Protein AF-A0A942XP61-F1 (afdb_monomer_lite)

Radius of gyration: 17.19 Å; chains: 1; bounding box: 33×34×54 Å

pLDDT: mean 93.58, std 8.14, range [46.66, 98.31]

Secondary structure (DSSP, 8-state):
--EEEEEEEEES-HHHHTTEEEET--TTTEEEETTTTEEEESSPBPTT--PPPS-SEEEE-GGGS-GGGGGGGGG--EEEEEEEEE-TT-SSHHHHHHHHHS-----

Structure (mmCIF, N/CA/C/O backbone):
data_AF-A0A942XP61-F1
#
_entry.id   AF-A0A942XP61-F1
#
loop_
_atom_site.group_PDB
_atom_site.id
_atom_site.type_symbol
_atom_site.label_atom_id
_atom_site.label_alt_id
_atom_site.label_comp_id
_atom_site.label_asym_id
_atom_site.label_entity_id
_atom_site.label_seq_id
_atom_site.pdbx_PDB_ins_code
_atom_site.Cartn_x
_atom_site.Cartn_y
_atom_site.Cartn_z
_atom_site.occupancy
_atom_site.B_iso_or_equiv
_atom_site.auth_seq_id
_atom_site.auth_comp_id
_atom_site.auth_asym_id
_atom_site.auth_atom_id
_atom_site.pdbx_PDB_model_num
ATOM 1 N N . MET A 1 1 ? 0.388 -4.983 -22.041 1.00 84.94 1 MET A N 1
ATOM 2 C CA . MET A 1 1 ? 1.723 -4.369 -22.202 1.00 84.94 1 MET A CA 1
ATOM 3 C C . MET A 1 1 ? 2.347 -4.218 -20.823 1.00 84.94 1 MET A C 1
ATOM 5 O O . MET A 1 1 ? 1.573 -4.253 -19.871 1.00 84.94 1 MET A O 1
ATOM 9 N N . PRO A 1 2 ? 3.680 -4.098 -20.702 1.00 94.75 2 PRO A N 1
A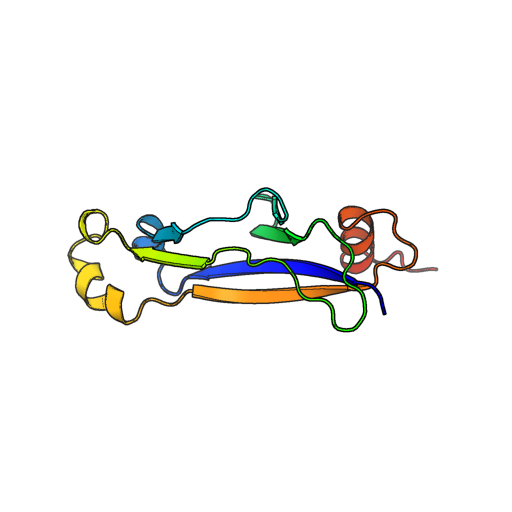TOM 10 C CA . PRO A 1 2 ? 4.324 -3.887 -19.411 1.00 94.75 2 PRO A CA 1
ATOM 11 C C . PRO A 1 2 ? 3.842 -2.582 -18.763 1.00 94.75 2 PRO A C 1
ATOM 13 O O . PRO A 1 2 ? 3.709 -1.574 -19.468 1.00 94.75 2 PRO A O 1
ATOM 16 N N . CYS A 1 3 ? 3.571 -2.588 -17.459 1.00 96.25 3 CYS A N 1
ATOM 17 C CA . CYS A 1 3 ? 3.060 -1.415 -16.747 1.00 96.25 3 CYS A CA 1
ATOM 18 C C . CYS A 1 3 ? 3.734 -1.178 -15.393 1.00 96.25 3 CYS A C 1
ATOM 20 O O . CYS A 1 3 ? 4.227 -2.102 -14.745 1.00 96.25 3 CYS A O 1
ATOM 22 N N . TYR A 1 4 ? 3.713 0.080 -14.961 1.00 96.88 4 TYR A N 1
ATOM 23 C CA . TYR A 1 4 ? 3.895 0.459 -13.563 1.00 96.88 4 TYR A CA 1
ATOM 24 C C . TYR A 1 4 ? 2.529 0.568 -12.896 1.00 96.88 4 TYR A C 1
ATOM 26 O O . TYR A 1 4 ? 1.558 0.936 -13.552 1.00 96.88 4 TYR A O 1
ATOM 34 N N . THR A 1 5 ? 2.454 0.266 -11.601 1.00 96.75 5 THR A N 1
ATOM 35 C CA . THR A 1 5 ? 1.204 0.301 -10.828 1.00 96.75 5 THR A CA 1
ATOM 36 C C . THR A 1 5 ? 1.409 1.059 -9.525 1.00 96.75 5 THR A C 1
ATOM 38 O O . THR A 1 5 ? 2.466 0.943 -8.894 1.00 96.75 5 THR A O 1
ATOM 41 N N . ARG A 1 6 ? 0.399 1.830 -9.120 1.00 97.81 6 ARG A N 1
ATOM 42 C CA . ARG A 1 6 ? 0.345 2.491 -7.816 1.00 97.81 6 ARG A CA 1
ATOM 43 C C . ARG A 1 6 ? -1.006 2.275 -7.146 1.00 97.81 6 ARG A C 1
ATOM 45 O O . ARG A 1 6 ? -2.015 2.074 -7.817 1.00 97.81 6 ARG A O 1
ATOM 52 N N . ILE A 1 7 ? -1.003 2.301 -5.818 1.00 98.00 7 ILE A N 1
ATOM 53 C CA . ILE A 1 7 ? -2.189 2.114 -4.981 1.00 98.00 7 ILE A CA 1
ATOM 54 C C . ILE A 1 7 ? -2.294 3.269 -3.992 1.00 98.00 7 ILE A C 1
ATOM 56 O O . ILE A 1 7 ? -1.302 3.611 -3.353 1.00 98.00 7 ILE A O 1
ATOM 60 N N . SER A 1 8 ? -3.485 3.826 -3.804 1.00 97.69 8 SER A N 1
ATOM 61 C CA . SER A 1 8 ? -3.787 4.695 -2.664 1.00 97.69 8 SER A CA 1
ATOM 62 C C . SER A 1 8 ? -4.825 4.043 -1.755 1.00 97.69 8 SER A C 1
ATOM 64 O O . SER A 1 8 ? -5.665 3.246 -2.182 1.00 97.69 8 SER A O 1
ATOM 66 N N . LEU A 1 9 ? -4.722 4.349 -0.462 1.00 97.69 9 LEU A N 1
ATOM 67 C CA . LEU A 1 9 ? -5.617 3.834 0.567 1.00 97.69 9 LEU A CA 1
ATOM 68 C C . LEU A 1 9 ? -6.429 4.989 1.139 1.00 97.69 9 LEU A C 1
ATOM 70 O O . LEU A 1 9 ? -5.866 6.000 1.558 1.00 97.69 9 LEU A O 1
ATOM 74 N N . SER A 1 10 ? -7.744 4.817 1.207 1.00 97.00 10 SER A N 1
ATOM 75 C CA . SER A 1 10 ? -8.629 5.714 1.947 1.00 97.00 10 SER A CA 1
ATOM 76 C C . SER A 1 10 ? -9.456 4.934 2.963 1.00 97.00 10 SER A C 1
ATOM 78 O O . SER A 1 10 ? -9.586 3.711 2.897 1.00 97.00 10 SER A O 1
ATOM 80 N N . TYR A 1 11 ? -9.971 5.637 3.965 1.00 97.50 11 TYR A N 1
ATOM 81 C CA . TYR A 1 11 ? -10.584 5.027 5.140 1.00 97.50 11 TYR A CA 1
ATOM 82 C C . TYR A 1 11 ? -11.976 5.607 5.340 1.00 97.50 11 TYR A C 1
ATOM 84 O O . TYR A 1 11 ? -12.143 6.824 5.259 1.00 97.50 11 TYR A O 1
ATOM 92 N N . SER A 1 12 ? -12.966 4.766 5.646 1.00 96.88 12 SER A N 1
ATOM 93 C CA . SER A 1 12 ? -14.337 5.245 5.878 1.00 96.88 12 SER A CA 1
ATOM 94 C C . SER A 1 12 ? -14.483 6.117 7.125 1.00 96.88 12 SER A C 1
ATOM 96 O O . SER A 1 12 ? -15.460 6.852 7.244 1.00 96.88 12 SER A O 1
ATOM 98 N N . HIS A 1 13 ? -13.514 6.065 8.046 1.00 96.44 13 HIS A N 1
ATOM 99 C CA . HIS A 1 13 ? -13.510 6.884 9.254 1.00 96.44 13 HIS A CA 1
ATOM 100 C C . HIS A 1 13 ? -12.091 7.302 9.662 1.00 96.44 13 HIS A C 1
ATOM 102 O O . HIS A 1 13 ? -11.285 6.475 10.093 1.00 96.44 13 HIS A O 1
ATOM 108 N N . SER A 1 14 ? -11.805 8.605 9.608 1.00 93.94 14 SER A N 1
ATOM 109 C CA . SER A 1 14 ? -10.474 9.171 9.882 1.00 93.94 14 SER A CA 1
ATOM 110 C C . SER A 1 14 ? -10.011 9.000 11.335 1.00 93.94 14 SER A C 1
ATOM 112 O O . SER A 1 14 ? -8.836 8.742 11.581 1.00 93.94 14 SER A O 1
ATOM 114 N N . ASP A 1 15 ? -10.911 9.109 12.321 1.00 95.06 15 ASP A N 1
ATOM 115 C CA . ASP A 1 15 ? -10.523 8.890 13.725 1.00 95.06 15 ASP A CA 1
ATOM 116 C C . ASP A 1 15 ? -10.207 7.421 14.035 1.00 95.06 15 ASP A C 1
ATOM 118 O O . ASP A 1 15 ? -9.234 7.142 14.731 1.00 95.06 15 ASP A O 1
ATOM 122 N N . ILE A 1 16 ? -10.960 6.468 13.470 1.00 97.25 16 ILE A N 1
ATOM 123 C CA . ILE A 1 16 ? -10.669 5.036 13.633 1.00 97.25 16 ILE A CA 1
ATOM 124 C C . ILE A 1 16 ? -9.365 4.672 12.915 1.00 97.25 16 ILE A C 1
ATOM 126 O O . ILE A 1 16 ? -8.570 3.902 13.455 1.00 97.25 16 ILE A O 1
ATOM 130 N N . SER A 1 17 ? -9.087 5.260 11.743 1.00 96.62 17 SER A N 1
ATOM 131 C CA . SER A 1 17 ? -7.854 4.967 11.001 1.00 96.62 17 SER A CA 1
ATOM 132 C C . SER A 1 17 ? -6.580 5.380 11.744 1.00 96.62 17 SER A C 1
ATOM 134 O O . SER A 1 17 ? -5.523 4.826 11.468 1.00 96.62 17 SER A O 1
ATOM 136 N N . LYS A 1 18 ? -6.650 6.288 12.729 1.00 96.56 18 LYS A N 1
ATOM 137 C CA . LYS A 1 18 ? -5.501 6.619 13.600 1.00 96.56 18 LYS A CA 1
ATOM 138 C C . LYS A 1 18 ? -5.052 5.437 14.468 1.00 96.56 18 LYS A C 1
ATOM 140 O O . LYS A 1 18 ? -3.897 5.387 14.877 1.00 96.56 18 LYS A O 1
ATOM 145 N N . ALA A 1 19 ? -5.953 4.496 14.745 1.00 97.38 19 ALA A N 1
ATOM 146 C CA . ALA A 1 19 ? -5.683 3.275 15.501 1.00 97.38 19 ALA A CA 1
ATOM 147 C C . ALA A 1 19 ? -5.441 2.047 14.600 1.00 97.38 19 ALA A C 1
ATOM 149 O O . ALA A 1 19 ? -5.340 0.922 15.099 1.00 97.38 19 ALA A O 1
ATOM 150 N N . LEU A 1 20 ? -5.389 2.239 13.278 1.00 97.50 20 LEU A N 1
ATOM 151 C CA . LEU A 1 20 ? -5.171 1.174 12.307 1.00 97.50 20 LEU A CA 1
ATOM 152 C C . LEU A 1 20 ? -3.691 0.790 12.242 1.00 97.50 20 LEU A C 1
ATOM 154 O O . LEU A 1 20 ? -2.808 1.640 12.140 1.00 97.50 20 LEU A O 1
ATOM 158 N N . HIS A 1 21 ? -3.431 -0.512 12.209 1.00 97.44 21 HIS A N 1
ATOM 159 C CA . HIS A 1 21 ? -2.101 -1.070 12.023 1.00 97.44 21 HIS A CA 1
ATOM 160 C C . HIS A 1 21 ? -2.111 -2.107 10.898 1.00 97.44 21 HIS A C 1
ATOM 162 O O . HIS A 1 21 ? -2.892 -3.062 10.923 1.00 97.44 21 HIS A O 1
ATOM 168 N N . PHE A 1 22 ? -1.216 -1.946 9.922 1.00 97.44 22 PHE A N 1
ATOM 169 C CA . PHE A 1 22 ? -1.014 -2.922 8.852 1.00 97.44 22 PHE A CA 1
ATOM 170 C C . PHE A 1 22 ? -0.097 -4.056 9.310 1.00 97.44 22 PHE A C 1
ATOM 172 O O . PHE A 1 22 ? 0.960 -3.827 9.898 1.00 97.44 22 PHE A O 1
ATOM 179 N N . LYS A 1 23 ? -0.478 -5.294 8.998 1.00 97.88 23 LYS A N 1
ATOM 180 C CA . LYS A 1 23 ? 0.375 -6.471 9.177 1.00 97.88 23 LYS A CA 1
ATOM 181 C C . LYS A 1 23 ? 1.275 -6.620 7.956 1.00 97.88 23 LYS A C 1
ATOM 183 O O . LYS A 1 23 ? 0.771 -6.703 6.835 1.00 97.88 23 LYS A O 1
ATOM 188 N N . ASN A 1 24 ? 2.583 -6.711 8.194 1.00 97.56 24 ASN A N 1
ATOM 189 C CA . ASN A 1 24 ? 3.601 -6.916 7.161 1.00 97.56 24 ASN A CA 1
ATOM 190 C C . ASN A 1 24 ? 3.508 -5.886 6.023 1.00 97.56 24 ASN A C 1
ATOM 192 O O . ASN A 1 24 ? 3.467 -6.264 4.853 1.00 97.56 24 ASN A O 1
ATOM 196 N N . LEU A 1 25 ? 3.424 -4.594 6.365 1.00 97.75 25 LEU A N 1
ATOM 197 C CA . LEU A 1 25 ? 3.467 -3.531 5.362 1.00 97.75 25 LEU A CA 1
ATOM 198 C C . LEU A 1 25 ? 4.771 -3.645 4.562 1.00 97.75 25 LEU A C 1
ATOM 200 O O . LEU A 1 25 ? 5.866 -3.538 5.114 1.00 97.75 25 LEU A O 1
ATOM 204 N N . ASN A 1 26 ? 4.643 -3.881 3.264 1.00 98.12 26 ASN A N 1
ATOM 205 C CA . ASN A 1 26 ? 5.754 -4.172 2.380 1.00 98.12 26 ASN A CA 1
ATOM 206 C C . ASN A 1 26 ? 6.393 -2.879 1.865 1.00 98.12 26 ASN A C 1
ATOM 208 O O . ASN A 1 26 ? 6.035 -2.377 0.807 1.00 98.12 26 ASN A O 1
ATOM 212 N N . THR A 1 27 ? 7.371 -2.357 2.597 1.00 96.44 27 THR A N 1
ATOM 213 C CA . THR A 1 27 ? 8.152 -1.170 2.200 1.00 96.44 27 THR A CA 1
ATOM 214 C C . THR A 1 27 ? 9.369 -1.504 1.327 1.00 96.44 27 THR A C 1
ATOM 216 O O . THR A 1 27 ? 10.097 -0.613 0.879 1.00 96.44 27 THR A O 1
ATOM 219 N N . THR A 1 28 ? 9.608 -2.796 1.074 1.00 96.94 28 THR A N 1
ATOM 220 C CA . THR A 1 28 ? 10.689 -3.267 0.205 1.00 96.94 28 THR A CA 1
ATOM 221 C C . THR A 1 28 ? 10.284 -3.182 -1.252 1.00 96.94 28 THR A C 1
ATOM 223 O O . THR A 1 28 ? 11.028 -2.611 -2.035 1.00 96.94 28 THR A O 1
ATOM 226 N N . ASP A 1 29 ? 9.117 -3.709 -1.621 1.00 97.19 29 ASP A N 1
ATOM 227 C CA . ASP A 1 29 ? 8.655 -3.720 -3.012 1.00 97.19 29 ASP A CA 1
ATOM 228 C C . ASP A 1 29 ? 7.744 -2.524 -3.341 1.00 97.19 29 ASP A C 1
ATOM 230 O O . ASP A 1 29 ? 7.538 -2.223 -4.518 1.00 97.19 29 ASP A O 1
ATOM 234 N N . TRP A 1 30 ? 7.240 -1.822 -2.318 1.00 97.81 30 TRP A N 1
ATOM 235 C CA . TRP A 1 30 ? 6.439 -0.606 -2.465 1.00 97.81 30 TRP A CA 1
ATOM 236 C C . TRP A 1 30 ? 7.124 0.612 -1.849 1.00 97.81 30 TRP A C 1
ATOM 238 O O . TRP A 1 30 ? 7.750 0.526 -0.793 1.00 97.81 30 TRP A O 1
ATOM 248 N N . ILE A 1 31 ? 6.976 1.765 -2.498 1.00 96.81 31 ILE A N 1
ATOM 249 C CA . ILE A 1 31 ? 7.487 3.057 -2.026 1.00 96.81 31 ILE A CA 1
ATOM 250 C C . ILE A 1 31 ? 6.302 3.986 -1.794 1.00 96.81 31 ILE A C 1
ATOM 252 O O . ILE A 1 31 ? 5.556 4.265 -2.727 1.00 96.81 31 ILE A O 1
ATOM 256 N N . TYR A 1 32 ? 6.131 4.470 -0.566 1.00 97.06 32 TYR A N 1
ATOM 257 C CA . TYR A 1 32 ? 5.106 5.466 -0.260 1.00 97.06 32 TYR A CA 1
ATOM 258 C C . TYR A 1 32 ? 5.596 6.876 -0.593 1.00 97.06 32 TYR A C 1
ATOM 260 O O . TYR A 1 32 ? 6.685 7.263 -0.164 1.00 97.06 32 TYR A O 1
ATOM 268 N N . ASN A 1 33 ? 4.775 7.651 -1.296 1.00 95.12 33 ASN A N 1
ATOM 269 C CA . ASN A 1 33 ? 4.978 9.076 -1.500 1.00 95.12 33 ASN A CA 1
ATOM 270 C C . ASN A 1 33 ? 3.927 9.863 -0.706 1.00 95.12 33 ASN A C 1
ATOM 272 O O . ASN A 1 33 ? 2.731 9.808 -0.976 1.00 95.12 33 ASN A O 1
ATOM 276 N N . SER A 1 34 ? 4.378 10.627 0.287 1.00 94.56 34 SER A N 1
ATOM 277 C CA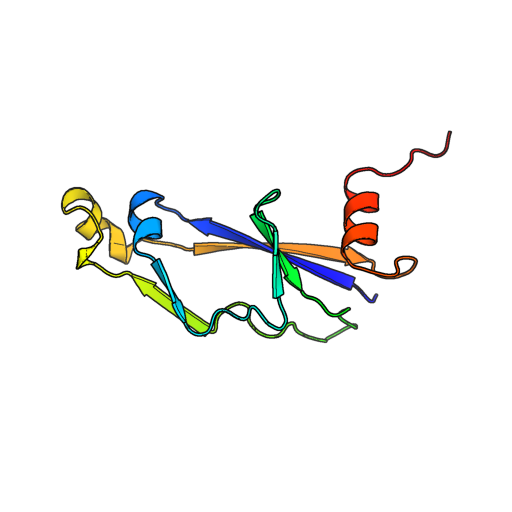 . SER A 1 34 ? 3.487 11.432 1.126 1.00 94.56 34 SER A CA 1
ATOM 278 C C . SER A 1 34 ? 2.926 12.671 0.425 1.00 94.56 34 SER A C 1
ATOM 280 O O . SER A 1 34 ? 1.980 13.258 0.941 1.00 94.56 34 SER A O 1
ATOM 282 N N . GLN A 1 35 ? 3.493 13.082 -0.716 1.00 93.31 35 GLN A N 1
ATOM 283 C CA . GLN A 1 35 ? 3.027 14.258 -1.458 1.00 93.31 35 GLN A CA 1
ATOM 284 C C . GLN A 1 35 ? 1.739 13.982 -2.241 1.00 93.31 35 GLN A C 1
ATOM 286 O O . GLN A 1 35 ? 0.921 14.884 -2.388 1.00 93.31 35 GLN A O 1
ATOM 291 N N . ASP A 1 36 ? 1.557 12.750 -2.722 1.00 93.56 36 ASP A N 1
ATOM 292 C CA . ASP A 1 36 ? 0.397 12.334 -3.522 1.00 93.56 36 ASP A CA 1
ATOM 293 C C . ASP A 1 36 ? -0.464 11.252 -2.838 1.00 93.56 36 ASP A C 1
ATOM 295 O O . ASP A 1 36 ? -1.597 11.017 -3.253 1.00 93.56 36 ASP A O 1
ATOM 299 N N . GLY A 1 37 ? 0.033 10.620 -1.768 1.00 95.50 37 GLY A N 1
ATOM 300 C CA . GLY A 1 37 ? -0.692 9.599 -1.012 1.00 95.50 37 GLY A CA 1
ATOM 301 C C . GLY A 1 37 ? -0.670 8.204 -1.643 1.00 95.50 37 GLY A C 1
ATOM 302 O O . GLY A 1 37 ? -1.474 7.352 -1.253 1.00 95.50 37 GLY A O 1
ATOM 303 N N . PHE A 1 38 ? 0.231 7.945 -2.594 1.00 97.44 38 PHE A N 1
ATOM 304 C CA . PHE A 1 38 ? 0.331 6.662 -3.284 1.00 97.44 38 PHE A CA 1
ATOM 305 C C . PHE A 1 38 ? 1.497 5.795 -2.801 1.00 97.44 38 PHE A C 1
ATOM 307 O O . PHE A 1 38 ? 2.593 6.260 -2.489 1.00 97.44 38 PHE A O 1
ATOM 314 N N . TYR A 1 39 ? 1.265 4.486 -2.819 1.00 97.94 39 TYR A N 1
ATOM 315 C CA . TYR A 1 39 ? 2.279 3.442 -2.796 1.00 97.94 39 TYR A CA 1
ATOM 316 C C . TYR A 1 39 ? 2.588 3.015 -4.230 1.00 97.94 39 TYR A C 1
ATOM 318 O O . TYR A 1 39 ? 1.716 2.511 -4.932 1.00 97.94 39 TYR A O 1
ATOM 326 N N . TYR A 1 40 ? 3.838 3.163 -4.651 1.00 97.44 40 TYR A N 1
ATOM 327 C CA . TYR A 1 40 ? 4.323 2.785 -5.976 1.00 97.44 40 TYR A CA 1
ATOM 328 C C . TYR A 1 40 ? 4.991 1.418 -5.929 1.00 97.44 40 TYR A C 1
ATOM 330 O O . TYR A 1 40 ? 5.910 1.214 -5.133 1.00 97.44 40 TYR A O 1
ATOM 338 N N . TYR A 1 41 ? 4.564 0.492 -6.787 1.00 97.44 41 TYR A N 1
ATOM 339 C CA . TYR A 1 41 ? 5.247 -0.790 -6.925 1.00 97.44 41 TYR A CA 1
ATOM 340 C C . TYR A 1 41 ? 6.542 -0.597 -7.716 1.00 97.44 41 TYR A C 1
ATOM 342 O O . TYR A 1 41 ? 6.538 -0.016 -8.802 1.00 97.44 41 TYR A O 1
ATOM 350 N N . ARG A 1 42 ? 7.665 -1.079 -7.176 1.00 93.81 42 ARG A N 1
ATOM 351 C CA . ARG A 1 42 ? 9.003 -0.808 -7.731 1.00 93.81 42 ARG A CA 1
ATOM 352 C C . ARG A 1 42 ? 9.263 -1.451 -9.087 1.00 93.81 42 ARG A C 1
ATOM 354 O O . ARG A 1 42 ? 10.133 -0.984 -9.819 1.00 93.81 42 ARG A O 1
ATOM 361 N N . TYR A 1 43 ? 8.569 -2.540 -9.395 1.00 94.12 43 TYR A N 1
ATOM 362 C CA . TYR A 1 43 ? 8.873 -3.374 -10.552 1.00 94.12 43 TYR A CA 1
ATOM 363 C C . TYR A 1 43 ? 7.837 -3.195 -11.658 1.00 94.12 43 TYR A C 1
ATOM 365 O O . TYR A 1 43 ? 6.647 -3.025 -11.398 1.00 94.12 43 TYR A O 1
ATOM 373 N N . VAL A 1 44 ? 8.300 -3.275 -12.904 1.00 96.19 44 VAL A N 1
ATOM 374 C CA . VAL A 1 44 ? 7.419 -3.353 -14.071 1.00 96.19 44 VAL A CA 1
ATOM 375 C C . VAL A 1 44 ? 6.686 -4.689 -14.036 1.00 96.19 44 VAL A C 1
ATOM 377 O O . VAL A 1 44 ? 7.327 -5.729 -13.908 1.00 96.19 44 VAL A O 1
ATOM 380 N N . LEU A 1 45 ? 5.365 -4.663 -14.190 1.00 96.56 45 LEU A N 1
ATOM 381 C CA . LEU A 1 45 ? 4.550 -5.865 -14.325 1.00 96.56 45 LEU A CA 1
ATOM 382 C C . LEU A 1 45 ? 4.397 -6.236 -15.795 1.00 96.56 45 LEU A C 1
ATOM 384 O O . LEU A 1 45 ? 3.930 -5.434 -16.606 1.00 96.56 45 LEU A O 1
ATOM 388 N N . GLN A 1 46 ? 4.750 -7.471 -16.134 1.00 96.12 46 GLN A N 1
ATOM 389 C CA . GLN A 1 46 ? 4.436 -8.088 -17.415 1.00 96.12 46 GLN A CA 1
ATOM 390 C C . GLN A 1 46 ? 2.989 -8.600 -17.442 1.00 96.12 46 GLN A C 1
ATOM 392 O O . GLN A 1 46 ? 2.297 -8.695 -16.427 1.00 96.12 46 GLN A O 1
ATOM 397 N N . LYS A 1 47 ? 2.505 -8.960 -18.637 1.00 93.38 47 LYS A N 1
ATOM 398 C CA . LYS A 1 47 ? 1.149 -9.501 -18.802 1.00 93.38 47 LYS A CA 1
ATOM 399 C C . LYS A 1 47 ? 0.978 -10.771 -17.957 1.00 93.38 47 LYS A C 1
ATOM 401 O O . LYS A 1 47 ? 1.622 -11.778 -18.227 1.00 93.38 47 LYS A O 1
ATOM 406 N N . GLY A 1 48 ? 0.046 -10.728 -17.006 1.00 93.31 48 GLY A N 1
ATOM 407 C CA . GLY A 1 48 ? -0.294 -11.859 -16.136 1.00 93.31 48 GLY A CA 1
ATOM 408 C C . GLY A 1 48 ? 0.506 -11.928 -14.833 1.00 93.31 48 GLY A C 1
ATOM 409 O O . GLY A 1 48 ? 0.177 -12.752 -13.980 1.00 93.31 48 GLY A O 1
ATOM 410 N N . GLU A 1 49 ? 1.508 -11.066 -14.646 1.00 96.69 49 GLU A N 1
ATOM 411 C CA . GLU A 1 49 ? 2.197 -10.944 -13.363 1.00 96.69 49 GLU A CA 1
ATOM 412 C C . GLU A 1 49 ? 1.325 -10.239 -12.323 1.00 96.69 49 GLU A C 1
ATOM 414 O O . GLU A 1 49 ? 0.390 -9.504 -12.643 1.00 96.69 49 GLU A O 1
ATOM 419 N N . LYS A 1 50 ? 1.645 -10.484 -11.053 1.00 95.88 50 LYS A N 1
ATOM 420 C CA . LYS A 1 50 ? 0.982 -9.868 -9.906 1.00 95.88 50 LYS A CA 1
ATOM 421 C C . LYS A 1 50 ? 2.008 -9.121 -9.077 1.00 95.88 50 LYS A C 1
ATOM 423 O O . LYS A 1 50 ? 3.159 -9.545 -8.967 1.00 95.88 50 LYS A O 1
ATOM 428 N N . THR A 1 51 ? 1.569 -8.041 -8.449 1.00 97.00 51 THR A N 1
ATOM 429 C CA . THR A 1 51 ? 2.356 -7.395 -7.405 1.00 97.00 51 THR A CA 1
ATOM 430 C C . THR A 1 51 ? 2.556 -8.346 -6.229 1.00 97.00 51 THR A C 1
ATOM 432 O O . THR A 1 51 ? 1.747 -9.243 -5.964 1.00 97.00 51 THR A O 1
ATOM 435 N N . LYS A 1 52 ? 3.631 -8.131 -5.473 1.00 97.88 52 LYS A N 1
ATOM 436 C CA . LYS A 1 52 ? 3.663 -8.618 -4.095 1.00 97.88 52 LYS A CA 1
ATOM 437 C C . LYS A 1 52 ? 2.678 -7.791 -3.255 1.00 97.88 52 LYS A C 1
ATOM 439 O O . LYS A 1 52 ? 2.591 -6.581 -3.478 1.00 97.88 52 LYS A O 1
ATOM 444 N N . PRO A 1 53 ? 1.968 -8.390 -2.280 1.00 97.56 53 PRO A N 1
ATOM 445 C CA . PRO A 1 53 ? 0.984 -7.668 -1.475 1.00 97.56 53 PRO A CA 1
ATOM 446 C C . PRO A 1 53 ? 1.582 -6.432 -0.793 1.00 97.56 53 PRO A C 1
ATOM 448 O O . PRO A 1 53 ? 2.705 -6.491 -0.288 1.00 97.56 53 PRO A O 1
ATOM 451 N N . LEU A 1 54 ? 0.819 -5.335 -0.752 1.00 98.31 54 LEU A N 1
ATOM 452 C CA . LEU A 1 54 ? 1.188 -4.135 0.007 1.00 98.31 54 LEU A CA 1
ATOM 453 C C . LEU A 1 54 ? 1.154 -4.405 1.519 1.00 98.31 54 LEU A C 1
ATOM 455 O O . LEU A 1 54 ? 2.037 -3.974 2.248 1.00 98.31 54 LEU A O 1
ATOM 459 N N . PHE A 1 55 ? 0.159 -5.151 1.991 1.00 98.00 55 PHE A N 1
ATOM 460 C CA . PHE A 1 55 ? 0.065 -5.677 3.352 1.00 98.00 55 PHE A CA 1
ATOM 461 C C . PHE A 1 55 ? -0.712 -6.996 3.314 1.00 98.00 55 PHE A C 1
ATOM 463 O O . PHE A 1 55 ? -1.468 -7.255 2.377 1.00 98.00 55 PHE A O 1
ATOM 470 N N . THR A 1 56 ? -0.548 -7.843 4.330 1.00 97.19 56 THR A N 1
ATOM 471 C CA . THR A 1 56 ? -1.216 -9.163 4.382 1.00 97.19 56 THR A CA 1
ATOM 472 C C . THR A 1 56 ? -2.405 -9.200 5.338 1.00 97.19 56 THR A C 1
ATOM 474 O O . THR A 1 56 ? -3.039 -10.234 5.520 1.00 97.19 56 THR A O 1
ATOM 477 N N . GLY A 1 57 ? -2.687 -8.084 6.000 1.00 96.75 57 GLY A N 1
ATOM 478 C CA . GLY A 1 57 ? -3.826 -7.917 6.888 1.00 96.75 57 GLY A CA 1
ATOM 479 C C . GLY A 1 57 ? -3.726 -6.612 7.661 1.00 96.75 57 GLY A C 1
ATOM 480 O O . GLY A 1 57 ? -2.785 -5.839 7.486 1.00 96.75 57 GLY A O 1
ATOM 481 N N . PHE A 1 58 ? -4.680 -6.387 8.551 1.00 96.81 58 PHE A N 1
ATOM 482 C CA . PHE A 1 58 ? -4.692 -5.232 9.437 1.00 96.81 58 PHE A CA 1
ATOM 483 C C . PHE A 1 58 ? -5.352 -5.585 10.771 1.00 96.81 58 PHE A C 1
ATOM 485 O O . PHE A 1 58 ? -5.950 -6.653 10.921 1.00 96.81 58 PHE A O 1
ATOM 492 N N . TYR A 1 59 ? -5.209 -4.704 11.753 1.00 96.62 59 TYR A N 1
ATOM 493 C CA . TYR A 1 59 ? -6.009 -4.705 12.973 1.00 96.62 59 TYR A CA 1
ATOM 494 C C . TYR A 1 59 ? -6.224 -3.267 13.453 1.00 96.62 59 TYR A C 1
ATOM 496 O O . TYR A 1 59 ? -5.460 -2.370 13.100 1.00 96.62 59 TYR A O 1
ATOM 504 N N . ILE A 1 60 ? -7.270 -3.059 14.249 1.00 97.94 60 ILE A N 1
ATOM 505 C CA . ILE A 1 60 ? -7.581 -1.771 14.874 1.00 97.94 60 ILE A CA 1
ATOM 506 C C . ILE A 1 60 ? -7.334 -1.918 16.370 1.00 97.94 60 ILE A C 1
ATOM 508 O O . ILE A 1 60 ? -7.914 -2.794 17.013 1.00 97.94 60 ILE A O 1
ATOM 512 N N . ASP A 1 61 ? -6.471 -1.071 16.921 1.00 97.06 61 ASP A N 1
ATOM 513 C CA . ASP A 1 61 ? -6.247 -0.991 18.361 1.00 97.06 61 ASP A CA 1
ATOM 514 C C . ASP A 1 61 ? -7.419 -0.251 19.020 1.00 97.06 61 ASP A C 1
ATOM 516 O O . ASP A 1 61 ? -7.439 0.976 19.122 1.00 97.06 61 ASP A O 1
ATOM 520 N N . SER A 1 62 ? -8.431 -1.001 19.462 1.00 94.88 62 SER A N 1
ATOM 521 C CA . SER A 1 62 ? -9.655 -0.426 20.031 1.00 94.88 62 SER A CA 1
ATOM 522 C C . SER A 1 62 ? -9.418 0.428 21.279 1.00 94.88 62 SER A C 1
ATOM 524 O O . SER A 1 62 ? -10.283 1.231 21.623 1.00 94.88 62 SER A O 1
ATOM 526 N N . ALA A 1 63 ? -8.281 0.271 21.970 1.00 96.25 63 ALA A N 1
ATOM 527 C CA . ALA A 1 63 ? -7.936 1.105 23.121 1.00 96.25 63 ALA A CA 1
ATOM 528 C C . ALA A 1 63 ? -7.565 2.541 22.711 1.00 96.25 63 ALA A C 1
ATOM 530 O O . ALA A 1 63 ? -7.702 3.458 23.515 1.00 96.25 63 ALA A O 1
ATOM 531 N N . LYS A 1 64 ? -7.142 2.744 21.457 1.00 96.94 64 LYS A N 1
ATOM 532 C CA . LYS A 1 64 ? -6.799 4.055 20.882 1.00 96.94 64 LYS A CA 1
ATOM 533 C C . LYS A 1 64 ? -7.953 4.711 20.120 1.00 96.94 64 LYS A C 1
ATOM 535 O O . LYS A 1 64 ? -7.782 5.800 19.579 1.00 96.94 64 LYS A O 1
ATOM 540 N N . VAL A 1 65 ? -9.117 4.065 20.066 1.00 97.19 65 VAL A N 1
ATOM 541 C CA . VAL A 1 65 ? -10.331 4.620 19.455 1.00 97.19 65 VAL A CA 1
ATOM 542 C C . VAL A 1 65 ? -11.160 5.313 20.533 1.00 97.19 65 VAL A C 1
ATOM 544 O O . VAL A 1 65 ? -11.471 4.706 21.559 1.00 97.19 65 VAL A O 1
ATOM 547 N N . GLU A 1 66 ? -11.550 6.567 20.293 1.00 96.06 66 GLU A N 1
ATOM 548 C CA . GLU A 1 66 ? -12.446 7.305 21.192 1.00 96.06 66 GLU A CA 1
ATOM 549 C C . GLU A 1 66 ? -13.755 6.535 21.430 1.00 96.06 66 GLU A C 1
ATOM 551 O O . GLU A 1 66 ? -14.334 5.962 20.502 1.00 96.06 66 GLU A O 1
ATOM 556 N N . ASP A 1 67 ? -14.269 6.562 22.663 1.00 96.38 67 ASP A N 1
ATOM 557 C CA . ASP A 1 67 ? -15.417 5.741 23.076 1.00 96.38 67 ASP A CA 1
ATOM 558 C C . ASP A 1 67 ? -16.654 5.912 22.180 1.00 96.38 67 ASP A C 1
ATOM 560 O O . ASP A 1 67 ? -17.322 4.929 21.847 1.00 96.38 67 ASP A O 1
ATOM 564 N N . LYS A 1 68 ? -16.921 7.139 21.713 1.00 96.38 68 LYS A N 1
ATOM 565 C CA . LYS A 1 68 ? -18.037 7.450 20.799 1.00 96.38 68 LYS A CA 1
ATOM 566 C C . LYS A 1 68 ? -17.955 6.729 19.446 1.00 96.38 68 LYS A C 1
ATOM 568 O O . LYS A 1 68 ? -18.989 6.517 18.815 1.00 96.38 68 LYS A O 1
ATOM 573 N N . TYR A 1 69 ? -16.763 6.320 19.008 1.00 96.50 69 TYR A N 1
ATOM 574 C CA . TYR A 1 69 ? -16.544 5.661 17.716 1.00 96.50 69 TYR A CA 1
ATOM 575 C C . TYR A 1 69 ? -16.359 4.146 17.829 1.00 96.50 69 TYR A C 1
ATOM 577 O O . TYR A 1 69 ? -16.391 3.452 16.815 1.00 96.50 69 TYR A O 1
ATOM 585 N N . LYS A 1 70 ? -16.244 3.584 19.041 1.00 95.25 70 LYS A N 1
ATOM 586 C CA . LYS A 1 70 ? -16.037 2.136 19.232 1.00 95.25 70 LYS A CA 1
ATOM 587 C C . LYS A 1 70 ? -17.120 1.276 18.578 1.00 95.25 70 LYS A C 1
ATOM 589 O O . LYS A 1 70 ? -16.811 0.247 17.984 1.00 95.25 70 LYS A O 1
ATOM 594 N N . LYS A 1 71 ? -18.381 1.720 18.618 1.00 96.12 71 LYS A N 1
ATOM 595 C CA . LYS A 1 71 ? -19.509 1.023 17.967 1.00 96.12 71 LYS A CA 1
ATOM 596 C C . LYS A 1 71 ? -19.429 1.020 16.436 1.00 96.12 71 LYS A C 1
ATOM 598 O O . LYS A 1 71 ? -20.127 0.236 15.806 1.00 96.12 71 LYS A O 1
ATOM 603 N N . GLN A 1 72 ? -18.598 1.879 15.847 1.00 96.75 72 GLN A N 1
ATOM 604 C CA . GLN A 1 72 ? -18.428 1.997 14.399 1.00 96.75 72 GLN A CA 1
ATOM 605 C C . GLN A 1 72 ? -17.274 1.132 13.866 1.00 96.75 72 GLN A C 1
ATOM 607 O O . GLN A 1 72 ? -17.211 0.895 12.665 1.00 96.7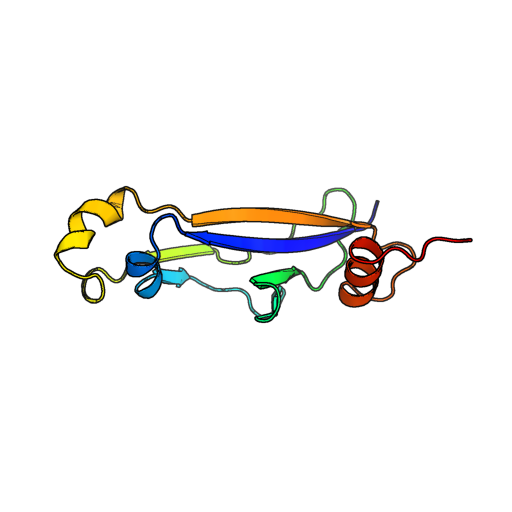5 72 GLN A O 1
ATOM 612 N N . ILE A 1 73 ? -16.406 0.598 14.741 1.00 96.38 73 ILE A N 1
ATOM 613 C CA . ILE A 1 73 ? -15.278 -0.275 14.364 1.00 96.38 73 ILE A CA 1
ATOM 614 C C . ILE A 1 73 ? -15.710 -1.446 13.458 1.00 96.38 73 ILE A C 1
ATOM 616 O O . ILE A 1 73 ? -15.033 -1.667 12.456 1.00 96.38 73 ILE A O 1
ATOM 620 N N . PRO A 1 74 ? -16.821 -2.172 13.718 1.00 96.25 74 PRO A N 1
ATOM 621 C CA . PRO A 1 74 ? -17.248 -3.275 12.848 1.00 96.25 74 PRO A CA 1
ATOM 622 C C . PRO A 1 74 ? -17.638 -2.859 11.421 1.00 96.25 74 PRO A C 1
ATOM 624 O O . PRO A 1 74 ? -17.682 -3.707 10.537 1.00 96.25 74 PRO A O 1
ATOM 627 N N . PHE A 1 75 ? -17.928 -1.574 11.197 1.00 95.75 75 PHE A N 1
ATOM 628 C CA . PHE A 1 75 ? -18.295 -1.013 9.893 1.00 95.75 75 PHE A CA 1
ATOM 629 C C . PHE A 1 75 ? -17.128 -0.272 9.228 1.00 95.75 75 PHE A C 1
ATOM 631 O O . PHE A 1 75 ? -17.295 0.322 8.162 1.00 95.75 75 PHE A O 1
ATOM 638 N N . PHE A 1 76 ? -15.949 -0.275 9.854 1.00 96.88 76 PHE A N 1
ATOM 639 C CA . PHE A 1 76 ? -14.762 0.339 9.285 1.00 96.88 76 PHE A CA 1
ATOM 640 C C . PHE A 1 76 ? -14.341 -0.390 8.007 1.00 96.88 76 PHE A C 1
ATOM 642 O O . PHE A 1 76 ? -14.273 -1.619 7.963 1.00 96.88 76 PHE A O 1
ATOM 649 N N . SER A 1 77 ? -14.000 0.381 6.980 1.00 96.94 77 SER A N 1
ATOM 650 C CA . SER A 1 77 ? -13.542 -0.126 5.694 1.00 96.94 77 SER A CA 1
ATOM 651 C C . SER A 1 77 ? -12.304 0.630 5.236 1.00 96.94 77 SER A C 1
ATOM 653 O O . SER A 1 77 ? -12.175 1.845 5.410 1.00 96.94 77 SER A O 1
ATOM 655 N N . ILE A 1 78 ? -11.395 -0.124 4.623 1.00 97.50 78 ILE A N 1
ATOM 656 C CA . ILE A 1 78 ? -10.265 0.404 3.867 1.00 97.50 78 ILE A CA 1
ATOM 657 C C . ILE A 1 78 ? -10.658 0.297 2.400 1.00 97.50 78 ILE A C 1
ATOM 659 O O . ILE A 1 78 ? -10.955 -0.795 1.914 1.00 97.50 78 ILE A O 1
ATOM 663 N N . HIS A 1 79 ? -10.680 1.424 1.709 1.00 97.12 79 HIS A N 1
ATOM 664 C CA . HIS A 1 79 ? -10.904 1.483 0.276 1.00 97.12 79 HIS A CA 1
ATOM 665 C C . HIS A 1 79 ? -9.549 1.527 -0.421 1.00 97.12 79 HIS A C 1
ATOM 667 O O . HIS A 1 79 ? -8.654 2.275 -0.022 1.00 97.12 79 HIS A O 1
ATOM 673 N N . VAL A 1 80 ? -9.406 0.702 -1.451 1.00 96.81 80 VAL A N 1
ATOM 674 C CA . VAL A 1 80 ? -8.183 0.581 -2.241 1.00 96.81 80 VAL A CA 1
ATOM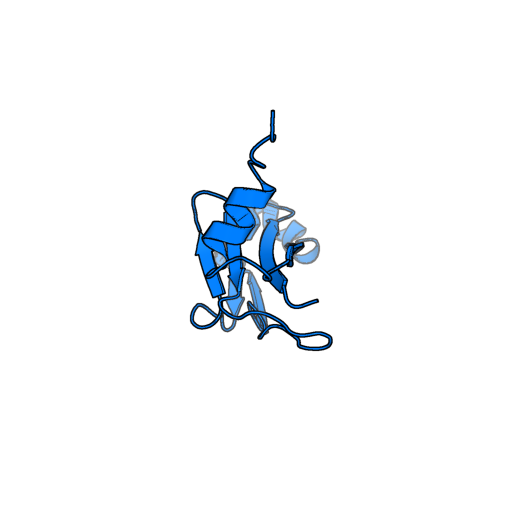 675 C C . VAL A 1 80 ? -8.484 1.130 -3.626 1.00 96.81 80 VAL A C 1
ATOM 677 O O . VAL A 1 80 ? -9.375 0.621 -4.304 1.00 96.81 80 VAL A O 1
ATOM 680 N N . TYR A 1 81 ? -7.762 2.171 -4.026 1.00 97.56 81 TYR A N 1
ATOM 681 C CA . TYR A 1 81 ? -7.756 2.661 -5.399 1.00 97.56 81 TYR A CA 1
ATOM 682 C C . TYR A 1 81 ? -6.450 2.227 -6.060 1.00 97.56 81 TYR A C 1
ATOM 684 O O . TYR A 1 81 ? -5.378 2.408 -5.485 1.00 97.56 81 TYR A O 1
ATOM 692 N N . GLU A 1 82 ? -6.546 1.636 -7.246 1.00 95.81 82 GLU A N 1
ATOM 693 C CA . GLU A 1 82 ? -5.413 1.132 -8.018 1.00 95.81 82 GLU A CA 1
ATOM 694 C C . GLU A 1 82 ? -5.450 1.730 -9.418 1.00 95.81 82 GLU A C 1
ATOM 696 O O . GLU A 1 82 ? -6.504 1.797 -10.051 1.00 95.81 82 GLU A O 1
ATOM 701 N N . GLU A 1 83 ? -4.278 2.104 -9.918 1.00 95.75 83 GLU A N 1
ATOM 702 C CA . GLU A 1 83 ? -4.109 2.471 -11.314 1.00 95.75 83 GLU A CA 1
ATOM 703 C C . GLU A 1 83 ? -2.748 2.044 -11.858 1.00 95.75 83 GLU A C 1
ATOM 705 O O . GLU A 1 83 ? -1.762 1.888 -11.126 1.00 95.75 83 GLU A O 1
ATOM 710 N N . SER A 1 84 ? -2.703 1.883 -13.180 1.00 95.31 84 SER A N 1
ATOM 711 C CA . SER A 1 84 ? -1.505 1.489 -13.907 1.00 95.31 84 SER A CA 1
ATOM 712 C C . SER A 1 84 ? -1.242 2.409 -15.092 1.00 95.31 84 SER A C 1
ATOM 714 O O . SER A 1 84 ? -2.167 2.857 -15.767 1.00 95.31 84 SER A O 1
ATOM 716 N N . VAL A 1 85 ? 0.037 2.612 -15.394 1.00 94.88 85 VAL A N 1
ATOM 717 C CA . VAL A 1 85 ? 0.512 3.357 -16.565 1.00 94.88 85 VAL A CA 1
ATOM 718 C C . VAL A 1 85 ? 1.446 2.479 -17.391 1.00 94.88 85 VAL A C 1
ATOM 720 O O . VAL A 1 85 ? 2.167 1.633 -16.856 1.00 94.88 85 VAL A O 1
ATOM 723 N N . GLN A 1 86 ? 1.431 2.650 -18.712 1.00 93.94 86 GLN A N 1
ATOM 724 C CA . GLN A 1 86 ? 2.339 1.933 -19.604 1.00 93.94 86 GLN A CA 1
ATOM 725 C C . GLN A 1 86 ? 3.804 2.234 -19.245 1.00 93.94 86 GLN A C 1
ATOM 727 O O . GLN A 1 86 ? 4.189 3.391 -19.121 1.00 93.94 86 GLN A O 1
ATOM 732 N N . ALA A 1 87 ? 4.629 1.190 -19.130 1.00 93.62 87 ALA A N 1
ATOM 733 C CA . ALA A 1 87 ? 6.053 1.337 -18.813 1.00 93.62 87 ALA A CA 1
ATOM 734 C C . ALA A 1 87 ? 6.927 1.603 -20.052 1.00 93.62 87 ALA A C 1
ATOM 736 O O . ALA A 1 87 ? 8.025 2.137 -19.943 1.00 93.62 87 ALA A O 1
ATOM 737 N N . ASN A 1 88 ? 6.465 1.217 -21.245 1.00 90.50 88 ASN A N 1
ATOM 738 C CA . ASN A 1 88 ? 7.257 1.337 -22.468 1.00 90.50 88 ASN A CA 1
ATOM 739 C C . ASN A 1 88 ? 7.607 2.802 -22.780 1.00 90.50 88 ASN A C 1
ATOM 741 O O . ASN A 1 88 ? 6.705 3.632 -22.880 1.00 90.50 88 ASN A O 1
ATOM 745 N N . GLY A 1 89 ? 8.897 3.074 -22.988 1.00 88.19 89 GLY A N 1
ATOM 746 C CA . GLY A 1 89 ? 9.429 4.420 -23.225 1.00 88.19 89 GLY A CA 1
ATOM 747 C C . GLY A 1 89 ? 9.867 5.169 -21.962 1.00 88.19 89 GLY A C 1
ATOM 748 O O . GLY A 1 89 ? 10.423 6.256 -22.088 1.00 88.19 89 GLY A O 1
ATOM 749 N N . PHE A 1 90 ? 9.680 4.590 -20.770 1.00 91.44 90 PHE A N 1
ATOM 750 C CA . PHE A 1 90 ? 10.043 5.218 -19.500 1.00 91.44 90 PHE A CA 1
ATOM 751 C C . PHE A 1 90 ? 11.049 4.362 -18.716 1.00 91.44 90 PHE A C 1
ATOM 753 O O . PHE A 1 90 ? 10.861 3.149 -18.608 1.00 91.44 90 PHE A O 1
ATOM 760 N N . PRO A 1 91 ? 12.122 4.962 -18.168 1.00 87.31 91 PRO A N 1
ATOM 761 C CA . PRO A 1 91 ? 13.122 4.233 -17.386 1.00 87.31 91 PRO A CA 1
ATOM 762 C C . PRO A 1 91 ? 12.636 3.856 -15.978 1.00 87.31 91 PRO A C 1
ATOM 764 O O . PRO A 1 91 ? 13.176 2.929 -15.373 1.00 87.31 91 PRO A O 1
ATOM 767 N N . ASP A 1 92 ? 11.639 4.566 -15.443 1.00 88.75 92 ASP A N 1
ATOM 768 C CA . ASP A 1 92 ? 11.126 4.371 -14.088 1.00 88.75 92 ASP A CA 1
ATOM 769 C C . ASP A 1 92 ? 9.649 4.777 -13.955 1.00 88.75 92 ASP A C 1
ATOM 771 O O . ASP A 1 92 ? 9.065 5.426 -14.828 1.00 88.75 92 ASP A O 1
ATOM 775 N N . TYR A 1 93 ? 9.035 4.401 -12.829 1.00 87.81 93 TYR A N 1
ATOM 776 C CA . TYR A 1 93 ? 7.635 4.725 -12.563 1.00 87.81 93 TYR A CA 1
ATOM 777 C C . TYR A 1 93 ? 7.402 6.241 -12.456 1.00 87.81 93 TYR A C 1
ATOM 779 O O . TYR A 1 93 ? 6.358 6.722 -12.885 1.00 87.81 93 TYR A O 1
ATOM 787 N N . HIS A 1 94 ? 8.353 7.010 -11.913 1.00 87.62 94 HIS A N 1
ATOM 788 C CA . HIS A 1 94 ? 8.192 8.452 -11.705 1.00 87.62 94 HIS A CA 1
ATOM 789 C C . HIS A 1 94 ? 8.038 9.205 -13.030 1.00 87.62 94 HIS A C 1
ATOM 791 O O . HIS A 1 94 ? 7.159 10.054 -13.162 1.00 87.62 94 HIS A O 1
ATOM 797 N N . SER A 1 95 ? 8.880 8.894 -14.011 1.00 91.12 95 SER A N 1
ATOM 798 C CA . SER A 1 95 ? 8.838 9.477 -15.352 1.00 91.12 95 SER A CA 1
ATOM 799 C C . SER A 1 95 ? 7.569 9.081 -16.110 1.00 91.12 95 SER A C 1
ATOM 801 O O . SER A 1 95 ? 6.944 9.953 -16.715 1.00 91.12 95 SER A O 1
ATOM 803 N N . ALA A 1 96 ? 7.136 7.820 -16.002 1.00 91.88 96 ALA A N 1
ATOM 804 C CA . ALA A 1 96 ? 5.887 7.353 -16.604 1.00 91.88 96 ALA A CA 1
ATOM 805 C C . ALA A 1 96 ? 4.654 8.087 -16.043 1.00 91.88 96 ALA A C 1
ATOM 807 O O . ALA A 1 96 ? 3.831 8.598 -16.805 1.00 91.88 96 ALA A O 1
ATOM 808 N N . TRP A 1 97 ? 4.543 8.199 -14.714 1.00 90.50 97 TRP A N 1
ATOM 809 C CA . TRP A 1 97 ? 3.428 8.899 -14.065 1.00 90.50 97 TRP A CA 1
ATOM 810 C C . TRP A 1 97 ? 3.449 10.404 -14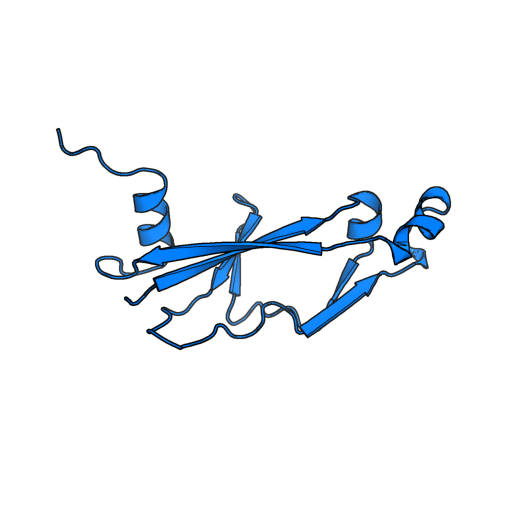.325 1.00 90.50 97 TRP A C 1
ATOM 812 O O . TRP A 1 97 ? 2.411 10.981 -14.639 1.00 90.50 97 TRP A O 1
ATOM 822 N N . ARG A 1 98 ? 4.629 11.036 -14.302 1.00 88.94 98 ARG A N 1
ATOM 823 C CA . ARG A 1 98 ? 4.772 12.462 -14.626 1.00 88.94 98 ARG A CA 1
ATOM 824 C C . ARG A 1 98 ? 4.268 12.785 -16.033 1.00 88.94 98 ARG A C 1
ATOM 826 O O . ARG A 1 98 ? 3.607 13.805 -16.209 1.00 88.94 98 ARG A O 1
ATOM 833 N N . TYR A 1 99 ? 4.586 11.938 -17.014 1.00 88.50 99 TYR A N 1
ATOM 834 C CA . TYR A 1 99 ? 4.107 12.105 -18.386 1.00 88.50 99 TYR A CA 1
ATOM 835 C C . TYR A 1 99 ? 2.585 11.956 -18.483 1.00 88.50 99 TYR A C 1
ATOM 837 O O . TYR A 1 99 ? 1.940 12.741 -19.167 1.00 88.50 99 TYR A O 1
ATOM 845 N N . TYR A 1 100 ? 2.001 10.980 -17.782 1.00 84.94 100 TYR A N 1
ATOM 846 C CA . TYR A 1 100 ? 0.551 10.771 -17.781 1.00 84.94 100 TYR A CA 1
ATOM 847 C C . TYR A 1 100 ? -0.218 11.928 -17.124 1.00 84.94 100 TYR A C 1
ATOM 849 O O . TYR A 1 100 ? -1.258 12.344 -17.627 1.00 84.94 100 TYR A O 1
ATOM 857 N N . GLU A 1 101 ? 0.296 12.467 -16.018 1.00 85.06 101 GLU A N 1
ATOM 858 C CA . GLU A 1 101 ? -0.340 13.572 -15.290 1.00 85.06 101 GLU A CA 1
ATOM 859 C C . GLU A 1 101 ? -0.177 14.920 -16.002 1.00 85.06 101 GLU A C 1
ATOM 861 O O . GLU A 1 101 ? -1.050 15.780 -15.909 1.00 85.06 101 GLU A O 1
ATOM 866 N N . ASN A 1 102 ? 0.928 15.107 -16.728 1.00 83.62 102 ASN A N 1
ATOM 867 C CA . ASN A 1 102 ? 1.221 16.323 -17.479 1.00 83.62 102 ASN A CA 1
ATOM 868 C C . ASN A 1 102 ? 1.711 15.969 -18.889 1.00 83.62 102 ASN A C 1
ATOM 870 O O . ASN A 1 102 ? 2.907 16.109 -19.173 1.00 83.62 102 ASN A O 1
ATOM 874 N N . PRO A 1 103 ? 0.818 15.506 -19.782 1.00 72.81 103 PRO A N 1
ATOM 875 C CA . PRO A 1 103 ? 1.220 15.171 -21.136 1.00 72.81 103 PRO A CA 1
ATOM 876 C C . PRO A 1 103 ? 1.717 16.440 -21.826 1.00 72.81 103 PRO A C 1
ATOM 878 O O . PRO A 1 103 ? 1.024 17.463 -21.846 1.00 72.81 103 PRO A O 1
ATOM 881 N N . ILE A 1 104 ? 2.925 16.386 -22.393 1.00 70.50 104 ILE A N 1
ATOM 882 C CA . ILE A 1 104 ? 3.392 17.436 -23.299 1.00 70.50 104 ILE A CA 1
ATOM 883 C C . ILE A 1 104 ? 2.396 17.455 -24.458 1.00 70.50 104 ILE A C 1
ATOM 885 O O . ILE A 1 104 ? 2.221 16.451 -25.147 1.00 70.50 104 ILE A O 1
ATOM 889 N N . LYS A 1 10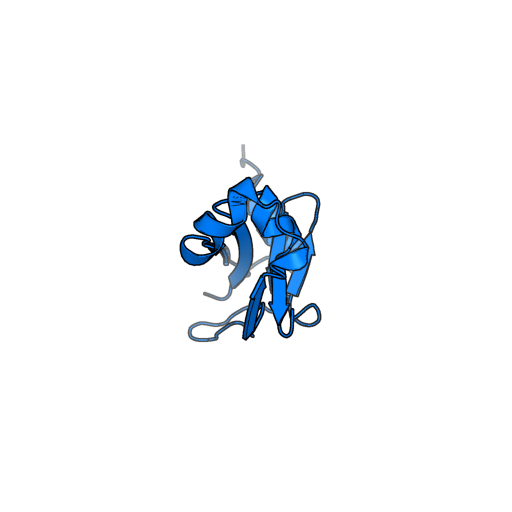5 ? 1.692 18.576 -24.633 1.00 58.75 105 LYS A N 1
ATOM 890 C CA . LYS A 1 105 ? 0.892 18.790 -25.836 1.00 58.75 105 LYS A CA 1
ATOM 891 C C . LYS A 1 105 ? 1.877 19.099 -26.952 1.00 58.75 105 LYS A C 1
ATOM 893 O O . LYS A 1 105 ? 2.471 20.174 -26.935 1.00 58.75 105 LYS A O 1
ATOM 898 N N . ASP A 1 106 ? 2.061 18.165 -27.875 1.00 57.62 106 ASP A N 1
ATOM 899 C CA . ASP A 1 106 ? 2.720 18.485 -29.136 1.00 57.62 106 ASP A CA 1
ATOM 900 C C . ASP A 1 106 ? 1.877 19.566 -29.835 1.00 57.62 106 ASP A C 1
ATOM 902 O O . ASP A 1 106 ? 0.669 19.400 -30.031 1.00 57.62 106 ASP A O 1
ATOM 906 N N . SER A 1 107 ? 2.510 20.717 -30.073 1.00 46.66 107 SER A N 1
ATOM 907 C CA . SER A 1 107 ? 1.966 21.888 -30.772 1.00 46.66 107 SER A CA 1
ATOM 908 C C . SER A 1 107 ? 1.877 21.665 -32.271 1.00 46.66 107 SER A C 1
ATOM 910 O O . SER A 1 107 ? 2.884 21.151 -32.810 1.00 46.66 107 SER A O 1
#

Sequence (107 aa):
MPCYTRISLSYSHSDISKALHFKNLNTTDWIYNSQDGFYYYRYVLQKGEKTKPLFTGFYIDSAKVEDKYKKQIPFFSIHVYEESVQANGFPDYHSAWRYYENPIKDS

Foldseek 3Di:
DWKWKKKAKDKPDPLQCVQKDFAPQPCPQWPADPVVRITTGWDTDDVPDDGDDRGDDMDGPLVSHDPVCSVVVVVMDMDMDMDIFDCPPPPGPVRRVVCVVPPDPDD